Protein AF-A0A183MV54-F1 (afdb_monomer)

InterPro domains:
  IPR051741 Partitioning defective 6 homolog protein [PTHR14102] (8-129)

Structure (mmCIF, N/CA/C/O backbone):
data_AF-A0A183MV54-F1
#
_entry.id   AF-A0A183MV54-F1
#
loop_
_atom_site.group_PDB
_atom_site.id
_atom_site.type_symbol
_atom_site.label_atom_id
_atom_site.label_alt_id
_atom_site.label_comp_id
_atom_site.label_asym_id
_atom_site.label_entity_id
_atom_site.label_seq_id
_atom_site.pdbx_PDB_ins_code
_atom_site.Cartn_x
_atom_site.Cartn_y
_atom_site.Cartn_z
_atom_site.occupancy
_atom_site.B_iso_or_equiv
_atom_site.auth_seq_id
_atom_site.auth_comp_id
_atom_site.auth_asym_id
_atom_site.auth_atom_id
_atom_site.pdbx_PDB_model_num
ATOM 1 N N . MET A 1 1 ? -12.098 -17.745 22.990 1.00 36.75 1 MET A N 1
ATOM 2 C CA . MET A 1 1 ? -11.915 -16.436 22.335 1.00 36.75 1 MET A CA 1
ATOM 3 C C . MET A 1 1 ? -10.904 -16.663 21.231 1.00 36.75 1 MET A C 1
ATOM 5 O O . MET A 1 1 ? -9.733 -16.815 21.538 1.00 36.75 1 MET A O 1
ATOM 9 N N . ALA A 1 2 ? -11.364 -16.875 19.997 1.00 39.22 2 ALA A N 1
ATOM 10 C CA . ALA A 1 2 ? -10.448 -16.975 18.871 1.00 39.22 2 ALA A CA 1
ATOM 11 C C . ALA A 1 2 ? -9.931 -15.559 18.625 1.00 39.22 2 ALA A C 1
ATOM 13 O O . ALA A 1 2 ? -10.726 -14.662 18.353 1.00 39.22 2 ALA A O 1
ATOM 14 N N . GLU A 1 3 ? -8.635 -15.331 18.823 1.00 47.25 3 GLU A N 1
ATOM 15 C CA . GLU A 1 3 ? -8.013 -14.170 18.209 1.00 47.25 3 GLU A CA 1
ATOM 16 C C . GLU A 1 3 ? -8.222 -14.329 16.705 1.00 47.25 3 GLU A C 1
ATOM 18 O O . GLU A 1 3 ? -7.638 -15.227 16.097 1.00 47.25 3 GLU A O 1
ATOM 23 N N . ASP A 1 4 ? -9.089 -13.500 16.122 1.00 54.06 4 ASP A N 1
ATOM 24 C CA . ASP A 1 4 ? -9.157 -13.295 14.678 1.00 54.06 4 ASP A CA 1
ATOM 25 C C . ASP A 1 4 ? -7.807 -12.720 14.254 1.00 54.06 4 ASP A C 1
ATOM 27 O O . ASP A 1 4 ? -7.594 -11.508 14.168 1.00 54.06 4 ASP A O 1
ATOM 31 N N . THR A 1 5 ? -6.833 -13.606 14.085 1.00 59.91 5 THR A N 1
ATOM 32 C CA . THR A 1 5 ? -5.488 -13.225 13.703 1.00 59.91 5 THR A CA 1
ATOM 33 C C . THR A 1 5 ? -5.603 -12.701 12.282 1.00 59.91 5 THR A C 1
ATOM 35 O O . THR A 1 5 ? -5.936 -13.448 11.361 1.00 59.91 5 THR A O 1
ATOM 38 N N . LEU A 1 6 ? -5.372 -11.400 12.106 1.00 68.62 6 LEU A N 1
ATOM 39 C CA . LEU A 1 6 ? -5.370 -10.743 10.805 1.00 68.62 6 LEU A CA 1
ATOM 40 C C . LEU A 1 6 ? -4.305 -11.399 9.918 1.00 68.62 6 LEU A C 1
ATOM 42 O O . LEU A 1 6 ? -3.118 -11.076 9.980 1.00 68.62 6 LEU A O 1
ATOM 46 N N . GLN A 1 7 ? -4.732 -12.353 9.095 1.00 89.94 7 GLN A N 1
ATOM 47 C CA . GLN A 1 7 ? -3.849 -13.039 8.167 1.00 89.94 7 GLN A CA 1
ATOM 48 C C . GLN A 1 7 ? -3.813 -12.305 6.833 1.00 89.94 7 GLN A C 1
ATOM 50 O O . GLN A 1 7 ? -4.830 -12.135 6.157 1.00 89.94 7 GLN A O 1
ATOM 55 N N . TYR A 1 8 ? -2.601 -11.955 6.411 1.00 93.94 8 TYR A N 1
ATOM 56 C CA . TYR A 1 8 ? -2.334 -11.371 5.105 1.00 93.94 8 TYR A CA 1
ATOM 57 C C . TYR A 1 8 ? -2.866 -12.249 3.965 1.00 93.94 8 TYR A C 1
ATOM 59 O O . TYR A 1 8 ? -3.459 -11.732 3.027 1.00 93.94 8 TYR A O 1
ATOM 67 N N . ASN A 1 9 ? -2.729 -13.575 4.063 1.00 93.69 9 ASN A N 1
ATOM 68 C CA . ASN A 1 9 ? -3.184 -14.495 3.015 1.00 93.69 9 ASN A CA 1
ATOM 69 C C . ASN A 1 9 ? -4.707 -14.450 2.811 1.00 93.69 9 ASN A C 1
ATOM 71 O O . ASN A 1 9 ? -5.181 -14.491 1.675 1.00 93.69 9 ASN A O 1
ATOM 75 N N . ALA A 1 10 ? -5.475 -14.323 3.899 1.00 94.00 10 ALA A N 1
ATOM 76 C CA . ALA A 1 10 ? -6.925 -14.174 3.827 1.00 94.00 10 ALA A CA 1
ATOM 77 C C . ALA A 1 10 ? -7.305 -12.831 3.186 1.00 94.00 10 ALA A C 1
ATOM 79 O O . ALA A 1 10 ? -8.178 -12.781 2.320 1.00 94.00 10 ALA A O 1
ATOM 80 N N . PHE A 1 11 ? -6.598 -11.756 3.550 1.00 94.88 11 PHE A N 1
ATOM 81 C CA . PHE A 1 11 ? -6.783 -10.434 2.951 1.00 94.88 11 PHE A CA 1
ATOM 82 C C . PHE A 1 11 ? -6.431 -10.409 1.456 1.00 94.88 11 PHE A C 1
ATOM 84 O O . PHE A 1 11 ? -7.200 -9.887 0.654 1.00 94.88 11 PHE A O 1
ATOM 91 N N . TYR A 1 12 ? -5.319 -11.030 1.061 1.00 95.38 12 TYR A N 1
ATOM 92 C CA . TYR A 1 12 ? -4.919 -11.155 -0.339 1.00 95.38 12 TYR A CA 1
ATOM 93 C C . TYR A 1 12 ? -5.979 -11.913 -1.150 1.00 95.38 12 TYR A C 1
ATOM 95 O O . TYR A 1 12 ? -6.439 -11.413 -2.174 1.00 95.38 12 TYR A O 1
ATOM 103 N N . SER A 1 13 ? -6.442 -13.063 -0.645 1.00 94.50 13 SER A N 1
ATOM 104 C CA . SER A 1 13 ? -7.487 -13.875 -1.292 1.00 94.50 13 SER A CA 1
ATOM 105 C C . SER A 1 13 ? -8.822 -13.126 -1.405 1.00 94.50 13 SER A C 1
ATOM 107 O O . SER A 1 13 ? -9.551 -13.261 -2.389 1.00 94.50 13 SER A O 1
ATOM 109 N N . LEU A 1 14 ? -9.159 -12.305 -0.402 1.00 95.56 14 LEU A N 1
ATOM 110 C CA . LEU A 1 14 ? -10.343 -11.448 -0.427 1.00 95.56 14 LEU A CA 1
ATOM 111 C C . LEU A 1 14 ? -10.261 -10.415 -1.558 1.00 95.56 14 LEU A C 1
ATOM 113 O O . LEU A 1 14 ? -11.225 -10.264 -2.308 1.00 95.56 14 LEU A O 1
ATOM 117 N N . LEU A 1 15 ? -9.124 -9.727 -1.688 1.00 95.81 15 LEU A N 1
ATOM 118 C CA . LEU A 1 15 ? -8.915 -8.724 -2.733 1.00 95.81 15 LEU A CA 1
ATOM 119 C C . LEU A 1 15 ? -8.879 -9.351 -4.126 1.00 95.81 15 LEU A C 1
ATOM 121 O O . LEU A 1 15 ? -9.490 -8.806 -5.043 1.00 95.81 15 LEU A O 1
ATOM 125 N N . GLU A 1 16 ? -8.244 -10.514 -4.272 1.00 95.88 16 GLU A N 1
ATOM 126 C CA . GLU A 1 16 ? -8.240 -11.269 -5.527 1.00 95.88 16 GLU A CA 1
ATOM 127 C C . GLU A 1 16 ? -9.669 -11.557 -6.002 1.00 95.88 16 GLU A C 1
ATOM 129 O O . GLU A 1 16 ? -10.018 -11.274 -7.149 1.00 95.88 16 GLU A O 1
ATOM 134 N N . ARG A 1 17 ? -10.523 -12.044 -5.094 1.00 96.44 17 ARG A N 1
ATOM 135 C CA . ARG A 1 17 ? -11.921 -12.371 -5.391 1.00 96.44 17 ARG A CA 1
ATOM 136 C C . ARG A 1 17 ? -12.770 -11.135 -5.693 1.00 96.44 17 ARG A C 1
ATOM 138 O O . ARG A 1 17 ? -13.548 -11.164 -6.640 1.00 96.44 17 ARG A O 1
ATOM 145 N N . ILE A 1 18 ? -12.650 -10.066 -4.901 1.00 97.12 18 ILE A N 1
ATOM 146 C CA . ILE A 1 18 ? -13.465 -8.845 -5.069 1.00 97.12 18 ILE A CA 1
ATOM 147 C C . ILE A 1 18 ? -13.115 -8.113 -6.368 1.00 97.12 18 ILE A C 1
ATOM 149 O O . ILE A 1 18 ? -14.008 -7.598 -7.037 1.00 97.12 18 ILE A O 1
ATOM 153 N N . HIS A 1 19 ? -11.835 -8.079 -6.737 1.00 95.25 19 HIS A N 1
ATOM 154 C CA . HIS A 1 19 ? -11.367 -7.385 -7.938 1.00 95.25 19 HIS A CA 1
ATOM 155 C C . HIS A 1 19 ? -11.258 -8.295 -9.172 1.00 95.25 19 HIS A C 1
ATOM 157 O O . HIS A 1 19 ? -10.801 -7.839 -10.218 1.00 95.25 19 HIS A O 1
ATOM 163 N N . MET A 1 20 ? -11.680 -9.561 -9.066 1.00 95.56 20 MET A N 1
ATOM 164 C CA . MET A 1 20 ? -11.593 -10.576 -10.124 1.00 95.56 20 MET A CA 1
ATOM 165 C C . MET A 1 20 ? -10.185 -10.703 -10.730 1.00 95.56 20 MET A C 1
ATOM 167 O O . MET A 1 20 ? -10.015 -10.791 -11.945 1.00 95.56 20 MET A O 1
ATOM 171 N N . LEU A 1 21 ? -9.165 -10.720 -9.872 1.00 94.62 21 LEU A N 1
ATOM 172 C CA . LEU A 1 21 ? -7.750 -10.788 -10.257 1.00 94.62 21 LEU A CA 1
ATOM 173 C C . LEU A 1 21 ? -7.221 -12.229 -10.322 1.00 94.62 21 LEU A C 1
ATOM 175 O O . LEU A 1 21 ? -6.034 -12.463 -10.107 1.00 94.62 21 LEU A O 1
ATOM 179 N N . PHE A 1 22 ? -8.090 -13.198 -10.618 1.00 91.88 22 PHE A N 1
ATOM 180 C CA . PHE A 1 22 ? -7.719 -14.610 -10.686 1.00 91.88 22 PHE A CA 1
ATOM 181 C C . PHE A 1 22 ? -6.560 -14.821 -11.663 1.00 91.88 22 PHE A C 1
ATOM 183 O O . PHE A 1 22 ? -6.641 -14.427 -12.828 1.00 91.88 22 PHE A O 1
ATOM 190 N N . ASN A 1 23 ? -5.487 -15.458 -11.190 1.00 91.75 23 ASN A N 1
ATOM 191 C CA . ASN A 1 23 ? -4.271 -15.721 -11.970 1.00 91.75 23 ASN A CA 1
ATOM 192 C C . ASN A 1 23 ? -3.516 -14.454 -12.437 1.00 91.75 23 ASN A C 1
ATOM 194 O O . ASN A 1 23 ? -2.625 -14.538 -13.284 1.00 91.75 23 ASN A O 1
ATOM 198 N N . ILE A 1 24 ? -3.844 -13.281 -11.885 1.00 94.25 24 ILE A N 1
ATOM 199 C CA . ILE A 1 24 ? -3.143 -12.018 -12.130 1.00 94.25 24 ILE A CA 1
ATOM 200 C C . ILE A 1 24 ? -2.359 -11.684 -10.858 1.00 94.25 24 ILE A C 1
ATOM 202 O O . ILE A 1 24 ? -2.950 -11.215 -9.889 1.00 94.25 24 ILE A O 1
ATOM 206 N N . PRO A 1 25 ? -1.035 -11.906 -10.811 1.00 92.81 25 PRO A N 1
ATOM 207 C CA . PRO A 1 25 ? -0.262 -11.589 -9.619 1.00 92.81 25 PRO A CA 1
ATOM 208 C C . PRO A 1 25 ? -0.250 -10.076 -9.374 1.00 92.81 25 PRO A C 1
ATOM 210 O O . PRO A 1 25 ? 0.010 -9.294 -10.292 1.00 92.81 25 PRO A O 1
ATOM 213 N N . PHE A 1 26 ? -0.488 -9.657 -8.131 1.00 94.94 26 PHE A N 1
ATOM 214 C CA . PHE A 1 26 ? -0.524 -8.245 -7.756 1.00 94.94 26 PHE A CA 1
ATOM 215 C C . PHE A 1 26 ? 0.233 -7.963 -6.454 1.00 94.94 26 PHE A C 1
ATOM 217 O O . PHE A 1 26 ? 0.557 -8.859 -5.673 1.00 94.94 26 PHE A O 1
ATOM 224 N N . VAL A 1 27 ? 0.537 -6.687 -6.246 1.00 93.88 27 VAL A N 1
ATOM 225 C CA . VAL A 1 27 ? 1.128 -6.123 -5.038 1.00 93.88 27 VAL A CA 1
ATOM 226 C C . VAL A 1 27 ? 0.081 -5.257 -4.355 1.00 93.88 27 VAL A C 1
ATOM 228 O O . VAL A 1 27 ? -0.639 -4.499 -5.007 1.00 93.88 27 VAL A O 1
ATOM 231 N N . ILE A 1 28 ? 0.026 -5.364 -3.030 1.00 95.06 28 ILE A N 1
ATOM 232 C CA . ILE A 1 28 ? -0.819 -4.538 -2.177 1.00 95.06 28 ILE A CA 1
ATOM 233 C C . ILE A 1 28 ? 0.061 -3.483 -1.516 1.00 95.06 28 ILE A C 1
ATOM 235 O O . ILE A 1 28 ? 1.070 -3.804 -0.885 1.00 95.06 28 ILE A O 1
ATOM 239 N N . GLN A 1 29 ? -0.332 -2.222 -1.624 1.00 93.56 29 GLN A N 1
ATOM 240 C CA . GLN A 1 29 ? 0.268 -1.123 -0.874 1.00 93.56 29 GLN A CA 1
ATOM 241 C C . GLN A 1 29 ? -0.815 -0.372 -0.105 1.00 93.56 29 GLN A C 1
ATOM 243 O O . GLN A 1 29 ? -1.974 -0.379 -0.512 1.00 93.56 29 GLN A O 1
ATOM 248 N N . TYR A 1 30 ? -0.453 0.293 0.988 1.00 92.81 30 TYR A N 1
ATOM 249 C CA . TYR A 1 30 ? -1.348 1.183 1.722 1.00 92.81 30 TYR A CA 1
ATOM 250 C C . TYR A 1 30 ? -0.740 2.563 1.893 1.00 92.81 30 TYR A C 1
ATOM 252 O O . TYR A 1 30 ? 0.481 2.721 1.897 1.00 92.81 30 TYR A O 1
ATOM 260 N N . VAL A 1 31 ? -1.607 3.560 2.044 1.00 90.56 31 VAL A N 1
ATOM 261 C CA . VAL A 1 31 ? -1.179 4.923 2.350 1.00 90.56 31 VAL A CA 1
ATOM 262 C C . VAL A 1 31 ? -1.069 5.087 3.857 1.00 90.56 31 VAL A C 1
ATOM 264 O O . VAL A 1 31 ? -2.080 5.050 4.559 1.00 90.56 31 VAL A O 1
ATOM 267 N N . GLU A 1 32 ? 0.142 5.317 4.358 1.00 88.94 32 GLU A N 1
ATOM 268 C CA . GLU A 1 32 ? 0.355 5.598 5.772 1.00 88.94 32 GLU A CA 1
ATOM 269 C C . GLU A 1 32 ?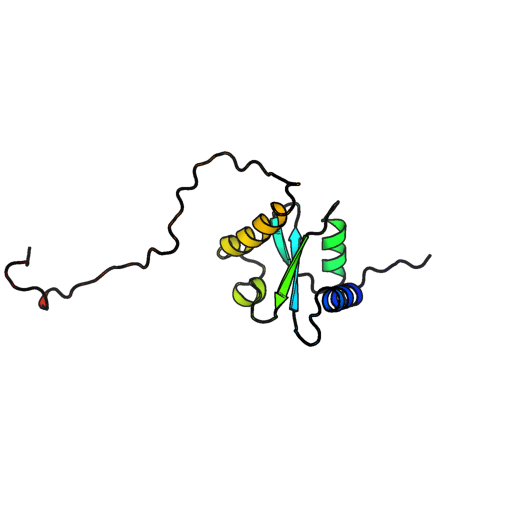 -0.287 6.949 6.149 1.00 88.94 32 GLU A C 1
ATOM 271 O O . GLU A 1 32 ? 0.062 7.978 5.555 1.00 88.94 32 GLU A O 1
ATOM 276 N N . PRO A 1 33 ? -1.181 7.006 7.157 1.00 86.50 33 PRO A N 1
ATOM 277 C CA . PRO A 1 33 ? -1.896 8.237 7.517 1.00 86.50 33 PRO A CA 1
ATOM 278 C C . PRO A 1 33 ? -1.023 9.364 8.079 1.00 86.50 33 PRO A C 1
ATOM 280 O O . PRO A 1 33 ? -1.396 10.532 7.964 1.00 86.50 33 PRO A O 1
ATOM 283 N N . LYS A 1 34 ? 0.157 9.061 8.627 1.00 83.50 34 LYS A N 1
ATOM 284 C CA . LYS A 1 34 ? 1.053 10.080 9.199 1.00 83.50 34 LYS A CA 1
ATOM 285 C C . LYS A 1 34 ? 1.877 10.802 8.135 1.00 83.50 34 LYS A C 1
ATOM 287 O O . LYS A 1 34 ? 1.815 12.022 8.052 1.00 83.50 34 LYS A O 1
ATOM 292 N N . ASN A 1 35 ? 2.594 10.051 7.301 1.00 79.19 35 ASN A N 1
ATOM 293 C CA . ASN A 1 35 ? 3.563 10.625 6.360 1.00 79.19 35 ASN A CA 1
ATOM 294 C C . ASN A 1 35 ? 3.059 10.693 4.912 1.00 79.19 35 ASN A C 1
ATOM 296 O O . ASN A 1 35 ? 3.687 11.331 4.074 1.00 79.19 35 ASN A O 1
ATOM 300 N N . ALA A 1 36 ? 1.900 10.086 4.628 1.00 80.19 36 ALA A N 1
ATOM 301 C CA . ALA A 1 36 ? 1.372 9.905 3.272 1.00 80.19 36 ALA A CA 1
ATOM 302 C C . ALA A 1 36 ? 2.304 9.081 2.373 1.00 80.19 36 ALA A C 1
ATOM 304 O O . ALA A 1 36 ? 2.310 9.255 1.156 1.00 80.19 36 ALA A O 1
ATOM 305 N N . ASP A 1 37 ? 3.056 8.164 2.979 1.00 84.44 37 ASP A N 1
ATOM 306 C CA . ASP A 1 37 ? 3.919 7.240 2.261 1.00 84.44 37 ASP A CA 1
ATOM 307 C C . ASP A 1 37 ? 3.122 6.033 1.772 1.00 84.44 37 ASP A C 1
ATOM 309 O O . ASP A 1 37 ? 2.222 5.537 2.454 1.00 84.44 37 ASP A O 1
ATOM 313 N N . LEU A 1 38 ? 3.465 5.554 0.579 1.00 87.81 38 LEU A N 1
ATOM 314 C CA . LEU A 1 38 ? 2.887 4.351 -0.004 1.00 87.81 38 LEU A CA 1
ATOM 315 C C . LEU A 1 38 ? 3.748 3.143 0.384 1.00 87.81 38 LEU A C 1
ATOM 317 O O . LEU A 1 38 ? 4.851 2.958 -0.133 1.00 87.81 38 LEU A O 1
ATOM 321 N N . LEU A 1 39 ? 3.258 2.325 1.313 1.00 90.19 39 LEU A N 1
ATOM 322 C CA . LEU A 1 39 ? 4.021 1.235 1.921 1.00 90.19 39 LEU A CA 1
ATOM 323 C C . LEU A 1 39 ? 3.475 -0.138 1.501 1.00 90.19 39 LEU A C 1
ATOM 325 O O . LEU A 1 39 ? 2.260 -0.316 1.435 1.00 90.19 39 LEU A O 1
ATOM 329 N N . PRO A 1 40 ? 4.336 -1.136 1.227 1.00 92.25 40 PRO A N 1
ATOM 330 C CA . PRO A 1 40 ? 3.892 -2.459 0.799 1.00 92.25 40 PRO A CA 1
ATOM 331 C C . PRO A 1 40 ? 3.320 -3.286 1.957 1.00 92.25 40 PRO A C 1
ATOM 333 O O . PRO A 1 40 ? 3.920 -3.399 3.032 1.00 92.25 40 PRO A O 1
ATOM 336 N N . ILE A 1 41 ? 2.203 -3.961 1.698 1.00 94.62 41 ILE A N 1
ATOM 337 C CA . ILE A 1 41 ? 1.660 -5.013 2.556 1.00 94.62 41 ILE A CA 1
ATOM 338 C C . ILE A 1 41 ? 2.053 -6.355 1.939 1.00 94.62 41 ILE A C 1
ATOM 340 O O . ILE A 1 41 ? 1.492 -6.756 0.927 1.00 94.62 41 ILE A O 1
ATOM 344 N N . SER A 1 42 ? 3.029 -7.039 2.538 1.00 92.50 42 SER A N 1
ATOM 345 C CA . SER A 1 42 ? 3.542 -8.327 2.041 1.00 92.50 42 SER A CA 1
ATOM 346 C C . SER A 1 42 ? 3.540 -9.450 3.079 1.00 92.50 42 SER A C 1
ATOM 348 O O . SER A 1 42 ? 3.850 -10.591 2.754 1.00 92.50 42 SER A O 1
ATOM 350 N N . ASN A 1 43 ? 3.237 -9.137 4.338 1.00 93.88 43 ASN A N 1
ATOM 351 C CA . ASN A 1 43 ? 3.242 -10.088 5.443 1.00 93.88 43 ASN A CA 1
ATOM 352 C C . ASN A 1 43 ? 2.220 -9.675 6.516 1.00 93.88 43 ASN A C 1
ATOM 354 O O . ASN A 1 43 ? 1.707 -8.552 6.498 1.00 93.88 43 ASN A O 1
ATOM 358 N N . ASN A 1 44 ? 1.958 -10.574 7.470 1.00 95.06 44 ASN A N 1
ATOM 359 C CA . ASN A 1 44 ? 0.988 -10.348 8.548 1.00 95.06 44 ASN A CA 1
ATOM 360 C C . ASN A 1 44 ? 1.322 -9.110 9.395 1.00 95.06 44 ASN A C 1
ATOM 362 O O . ASN A 1 44 ? 0.427 -8.337 9.714 1.00 95.06 44 ASN A O 1
ATOM 366 N N . LYS A 1 45 ? 2.604 -8.868 9.698 1.00 93.25 45 LYS A N 1
ATOM 367 C CA . LYS A 1 45 ? 3.037 -7.716 10.505 1.00 93.25 45 LYS A CA 1
ATOM 368 C C . LYS A 1 45 ? 2.731 -6.388 9.808 1.00 93.25 45 LYS A C 1
ATOM 370 O O . LYS A 1 45 ? 2.233 -5.459 10.434 1.00 93.25 45 LYS A O 1
ATOM 375 N N . ASN A 1 46 ? 2.997 -6.293 8.507 1.00 92.94 46 ASN A N 1
ATOM 376 C CA . ASN A 1 46 ? 2.684 -5.105 7.716 1.00 92.94 46 ASN A CA 1
ATOM 377 C C . ASN A 1 46 ? 1.172 -4.910 7.599 1.00 92.94 46 ASN A C 1
ATOM 379 O O . ASN A 1 46 ? 0.706 -3.777 7.638 1.00 92.94 46 ASN A O 1
ATOM 383 N N . PHE A 1 47 ? 0.413 -6.000 7.464 1.00 94.94 47 PHE A N 1
ATOM 384 C CA . PHE A 1 47 ? -1.044 -5.943 7.396 1.00 94.94 47 PHE A CA 1
ATOM 385 C C . PHE A 1 47 ? -1.649 -5.438 8.710 1.00 94.94 47 PHE A C 1
ATOM 387 O O . PHE A 1 47 ? -2.442 -4.499 8.699 1.00 94.94 47 PHE A O 1
ATOM 394 N N . GLU A 1 48 ? -1.200 -5.979 9.840 1.00 94.19 48 GLU A N 1
ATOM 395 C CA . GLU A 1 48 ? -1.600 -5.521 11.167 1.00 94.19 48 GLU A CA 1
ATOM 396 C C . GLU A 1 48 ? -1.247 -4.040 11.383 1.00 94.19 48 GLU A C 1
ATOM 398 O O . GLU A 1 48 ? -2.091 -3.258 11.821 1.00 94.19 48 GLU A O 1
ATOM 403 N N . LEU A 1 49 ? -0.032 -3.617 11.013 1.00 92.62 49 LEU A N 1
ATOM 404 C CA . LEU A 1 49 ? 0.375 -2.210 11.076 1.00 92.62 49 LEU A CA 1
ATOM 405 C C . LEU A 1 49 ? -0.485 -1.314 10.176 1.00 92.62 49 LEU A C 1
ATOM 407 O O . LEU A 1 49 ? -0.869 -0.220 10.595 1.00 92.62 49 LEU A O 1
ATOM 411 N N . ALA A 1 50 ? -0.813 -1.758 8.963 1.00 93.69 50 ALA A N 1
ATOM 412 C CA . ALA A 1 50 ? -1.650 -1.009 8.034 1.00 93.69 50 ALA A CA 1
ATOM 413 C C . ALA A 1 50 ? -3.060 -0.798 8.602 1.00 93.69 50 ALA A C 1
ATOM 415 O O . ALA A 1 50 ? -3.538 0.337 8.635 1.00 93.69 50 ALA A O 1
ATOM 416 N N . VAL A 1 51 ? -3.686 -1.856 9.123 1.00 93.44 51 VAL A N 1
ATOM 417 C CA . VAL A 1 51 ? -5.018 -1.802 9.749 1.00 93.44 51 VAL A CA 1
ATOM 418 C C . VAL A 1 51 ? -5.003 -0.947 11.018 1.00 93.44 51 VAL A C 1
ATOM 420 O O . VAL A 1 51 ? -5.882 -0.110 11.218 1.00 93.44 51 VAL A O 1
ATOM 423 N N . ASN A 1 52 ? -3.988 -1.103 11.870 1.00 92.06 52 ASN A N 1
ATOM 424 C CA . ASN A 1 52 ? -3.903 -0.360 13.126 1.00 92.06 52 ASN A CA 1
ATOM 425 C C . ASN A 1 52 ? -3.609 1.129 12.927 1.00 92.06 52 ASN A C 1
ATOM 427 O O . ASN A 1 52 ? -4.143 1.956 13.670 1.00 92.06 52 ASN A O 1
ATOM 431 N N . SER A 1 53 ? -2.773 1.471 11.944 1.00 90.56 53 SER A N 1
ATOM 432 C CA . SER A 1 53 ? -2.451 2.863 11.618 1.00 90.56 53 SER A CA 1
ATOM 433 C C . SER A 1 53 ? -3.593 3.565 10.887 1.00 90.56 53 SER A C 1
ATOM 435 O O . SER A 1 53 ? -3.822 4.749 11.127 1.00 90.56 53 SER A O 1
ATOM 437 N N . SER A 1 54 ? -4.329 2.845 10.038 1.00 87.56 54 SER A N 1
ATOM 438 C CA . SER A 1 54 ? -5.363 3.404 9.168 1.00 87.56 54 SER A CA 1
ATOM 439 C C . SER A 1 54 ? -6.741 3.364 9.818 1.00 87.56 54 SER A C 1
ATOM 441 O O . SER A 1 54 ? -7.538 2.460 9.581 1.00 87.56 54 SER A O 1
ATOM 443 N N . LYS A 1 55 ? -7.034 4.374 10.642 1.00 85.75 55 LYS A N 1
ATOM 444 C CA . LYS A 1 55 ? -8.345 4.564 11.279 1.00 85.75 55 LYS A CA 1
ATOM 445 C C . LYS A 1 55 ? -8.889 5.956 10.935 1.00 85.75 55 LYS A C 1
ATOM 447 O O . LYS A 1 55 ? -8.158 6.927 11.113 1.00 85.75 55 LYS A O 1
ATOM 452 N N . PRO A 1 56 ? -10.139 6.086 10.449 1.00 86.88 56 PRO A N 1
ATOM 453 C CA . PRO A 1 56 ? -11.156 5.036 10.307 1.00 86.88 56 PRO A CA 1
ATOM 454 C C . PRO A 1 56 ? -11.087 4.234 8.993 1.00 86.88 56 PRO A C 1
ATOM 456 O O . PRO A 1 56 ? -11.835 3.275 8.845 1.00 86.88 56 PRO A O 1
ATOM 459 N N . LEU A 1 57 ? -10.239 4.622 8.033 1.00 88.81 57 LEU A N 1
ATOM 460 C CA . LEU A 1 57 ? -10.249 4.064 6.677 1.00 88.81 57 LEU A CA 1
ATOM 461 C C . LEU A 1 57 ? -8.856 3.597 6.243 1.00 88.81 57 LEU A C 1
ATOM 463 O O . LEU A 1 57 ? -7.927 4.401 6.172 1.00 88.81 57 LEU A O 1
ATOM 467 N N . LEU A 1 58 ? -8.746 2.322 5.863 1.00 92.25 58 LEU A N 1
ATOM 468 C CA . LEU A 1 58 ? -7.574 1.764 5.192 1.00 92.25 58 LEU A CA 1
ATOM 469 C C . LEU A 1 58 ? -7.657 2.016 3.684 1.00 92.25 58 LEU A C 1
ATOM 471 O O . LEU A 1 58 ? -8.489 1.438 2.989 1.00 92.25 58 LEU A O 1
ATOM 475 N N . ARG A 1 59 ? -6.772 2.876 3.178 1.00 92.25 59 ARG A N 1
ATOM 476 C CA . ARG A 1 59 ? -6.635 3.154 1.744 1.00 92.25 59 ARG A CA 1
ATOM 477 C C . ARG A 1 59 ? -5.553 2.270 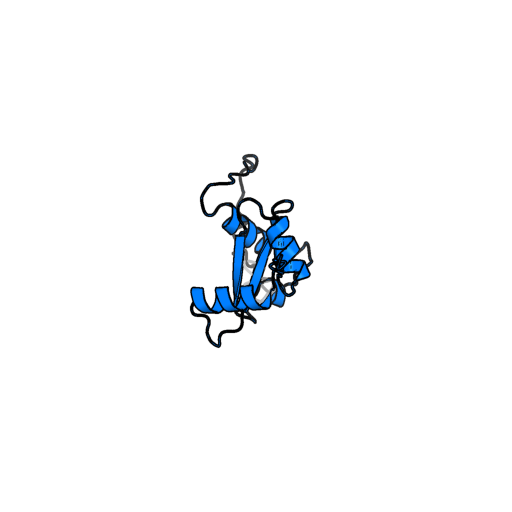1.152 1.00 92.25 59 ARG A C 1
ATOM 479 O O . ARG A 1 59 ? -4.399 2.366 1.572 1.00 92.25 59 ARG A O 1
ATOM 486 N N . ILE A 1 60 ? -5.927 1.457 0.172 1.00 93.94 60 ILE A N 1
ATOM 487 C CA . ILE A 1 60 ? -5.023 0.527 -0.504 1.00 93.94 60 ILE A CA 1
ATOM 488 C C . ILE A 1 60 ? -4.867 0.860 -1.986 1.00 93.94 60 ILE A C 1
ATOM 490 O O . ILE A 1 60 ? -5.786 1.378 -2.618 1.00 93.94 60 ILE A O 1
ATOM 494 N N . LEU A 1 61 ? -3.702 0.520 -2.529 1.00 92.69 61 LEU A N 1
ATOM 495 C CA . LEU A 1 61 ? -3.419 0.482 -3.956 1.00 92.69 61 LEU A CA 1
ATOM 496 C C . LEU A 1 61 ? -3.120 -0.960 -4.359 1.00 92.69 61 LEU A C 1
ATOM 498 O O . LEU A 1 61 ? -2.289 -1.622 -3.734 1.00 92.69 61 LEU A O 1
ATOM 502 N N . LEU A 1 62 ? -3.784 -1.417 -5.418 1.00 93.88 62 LEU A N 1
ATOM 503 C CA . LEU A 1 62 ? -3.509 -2.691 -6.069 1.00 93.88 62 LEU A CA 1
ATOM 504 C C . LEU A 1 62 ? -2.801 -2.428 -7.391 1.00 93.88 62 LEU A C 1
ATOM 506 O O . LEU A 1 62 ? -3.310 -1.682 -8.226 1.00 93.88 62 LEU A O 1
ATOM 510 N N . GLN A 1 63 ? -1.638 -3.040 -7.582 1.00 92.44 63 GLN A N 1
ATOM 511 C CA . GLN A 1 63 ? -0.883 -2.954 -8.833 1.00 92.44 63 GLN A CA 1
ATOM 512 C C . GLN A 1 63 ? -0.495 -4.351 -9.286 1.00 92.44 63 GLN A C 1
ATOM 514 O O . GLN A 1 63 ? -0.133 -5.181 -8.455 1.00 92.44 63 GLN A O 1
ATOM 519 N N . ARG A 1 64 ? -0.536 -4.628 -10.589 1.00 93.00 64 ARG A N 1
ATOM 520 C CA . ARG A 1 64 ? -0.030 -5.902 -11.111 1.00 93.00 64 ARG A CA 1
ATOM 521 C C . ARG A 1 64 ? 1.469 -6.008 -10.836 1.00 93.00 64 ARG A C 1
ATOM 523 O O . ARG A 1 64 ? 2.186 -5.004 -10.880 1.00 93.00 64 ARG A O 1
ATOM 530 N N . LYS A 1 65 ? 1.945 -7.220 -10.549 1.00 90.06 65 LYS A N 1
ATOM 531 C CA . LYS A 1 65 ? 3.384 -7.467 -10.415 1.00 90.06 65 LYS A CA 1
ATOM 532 C C . LYS A 1 65 ? 4.101 -7.086 -11.708 1.00 90.06 65 LYS A C 1
ATOM 534 O O . LYS A 1 65 ? 3.627 -7.410 -12.794 1.00 90.06 65 LYS A O 1
ATOM 539 N N . GLY A 1 66 ? 5.239 -6.416 -11.576 1.00 85.62 66 GLY A N 1
ATOM 540 C CA . GLY A 1 66 ? 6.023 -5.878 -12.691 1.00 85.62 66 GLY A CA 1
ATOM 541 C C . GLY A 1 66 ? 5.602 -4.473 -13.137 1.00 85.62 66 GLY A C 1
ATOM 542 O O . GLY A 1 66 ? 6.382 -3.800 -13.802 1.00 85.62 66 GLY A O 1
ATOM 543 N N . GLU A 1 67 ? 4.424 -3.996 -12.725 1.00 84.62 67 GLU A N 1
ATOM 544 C CA . GLU A 1 67 ? 3.933 -2.633 -12.990 1.00 84.62 67 GLU A CA 1
ATOM 545 C C . GLU A 1 67 ? 3.931 -1.765 -11.716 1.00 84.62 67 GLU A C 1
ATOM 547 O O . GLU A 1 67 ? 3.578 -0.585 -11.741 1.00 84.62 67 GLU A O 1
ATOM 552 N N . SER A 1 68 ? 4.310 -2.345 -10.572 1.00 80.50 68 SER A N 1
ATOM 553 C CA . SER A 1 68 ? 4.299 -1.659 -9.285 1.00 80.50 68 SER A CA 1
ATOM 554 C C . SER A 1 68 ? 5.365 -0.567 -9.207 1.00 80.50 68 SER A C 1
ATOM 556 O O . SER A 1 68 ? 6.549 -0.817 -9.434 1.00 80.50 68 SER A O 1
ATOM 558 N N . TYR A 1 69 ? 4.983 0.627 -8.739 1.00 71.94 69 TYR A N 1
ATOM 559 C CA . TYR A 1 69 ? 5.935 1.726 -8.529 1.00 71.94 69 TYR A CA 1
ATOM 560 C C . TYR A 1 69 ? 7.052 1.354 -7.549 1.00 71.94 69 TYR A C 1
ATOM 562 O O . TYR A 1 69 ? 8.166 1.863 -7.648 1.00 71.94 69 TYR A O 1
ATOM 570 N N . GLY A 1 70 ? 6.762 0.497 -6.572 1.00 74.81 70 GLY A N 1
ATOM 571 C CA . GLY A 1 70 ? 7.766 0.069 -5.607 1.00 74.81 70 GLY A CA 1
ATOM 572 C C . GLY A 1 70 ? 8.685 -1.028 -6.138 1.00 74.81 70 GLY A C 1
ATOM 573 O O . GLY A 1 70 ? 9.849 -1.059 -5.750 1.00 74.81 70 GLY A O 1
ATOM 574 N N . GLU A 1 71 ? 8.207 -1.877 -7.053 1.00 78.19 71 GLU A N 1
ATOM 575 C CA . GLU A 1 71 ? 9.059 -2.856 -7.742 1.00 78.19 71 GLU A CA 1
ATOM 576 C C . GLU A 1 71 ? 9.987 -2.165 -8.752 1.00 78.19 71 GLU A C 1
ATOM 578 O O . GLU A 1 71 ? 11.158 -2.521 -8.838 1.00 78.19 71 GLU A O 1
ATOM 583 N N . ILE A 1 72 ? 9.496 -1.141 -9.462 1.00 78.50 72 ILE A N 1
ATOM 584 C CA . ILE A 1 72 ? 10.266 -0.420 -10.490 1.00 78.50 72 ILE A CA 1
ATOM 585 C C . ILE A 1 72 ? 11.251 0.584 -9.868 1.00 78.50 72 ILE A C 1
ATOM 587 O O . ILE A 1 72 ? 12.396 0.680 -10.304 1.00 78.50 72 ILE A O 1
ATOM 591 N N . TYR A 1 73 ? 10.823 1.342 -8.851 1.00 72.94 73 TYR A N 1
ATOM 592 C CA . TYR A 1 73 ? 11.588 2.481 -8.314 1.00 72.94 73 TYR A CA 1
ATOM 593 C C . TYR A 1 73 ? 12.061 2.298 -6.864 1.00 72.94 73 TYR A C 1
ATOM 595 O O . TYR A 1 73 ? 12.729 3.175 -6.311 1.00 72.94 73 TYR A O 1
ATOM 603 N N . GLY A 1 74 ? 11.726 1.169 -6.237 1.00 74.62 74 GLY A N 1
ATOM 604 C CA . GLY A 1 74 ? 11.995 0.897 -4.829 1.00 74.62 74 GLY A CA 1
ATOM 605 C C . GLY A 1 74 ? 10.932 1.471 -3.884 1.00 74.62 74 GLY A C 1
ATOM 606 O O . GLY A 1 74 ? 10.334 2.518 -4.120 1.00 74.62 74 GLY A O 1
ATOM 607 N N . TYR A 1 75 ? 10.720 0.781 -2.759 1.00 68.88 75 TYR A N 1
ATOM 608 C CA . TYR A 1 75 ? 9.747 1.164 -1.719 1.00 68.88 75 TYR A CA 1
ATOM 609 C C . TYR A 1 75 ? 10.308 2.132 -0.665 1.00 68.88 75 TYR A C 1
ATOM 611 O O . TYR A 1 75 ? 9.579 2.588 0.211 1.00 68.88 75 TYR A O 1
ATOM 619 N N . LYS A 1 76 ? 11.614 2.420 -0.708 1.00 63.28 76 LYS A N 1
ATOM 620 C CA . LYS A 1 76 ? 12.302 3.306 0.239 1.00 63.28 76 LYS A CA 1
ATOM 621 C C . LYS A 1 76 ? 13.278 4.221 -0.498 1.00 63.28 76 LYS A C 1
ATOM 623 O O . LYS A 1 76 ? 14.474 3.954 -0.467 1.00 63.28 76 LYS A O 1
ATOM 628 N N . SER A 1 77 ? 12.821 5.290 -1.155 1.00 52.56 77 SER A N 1
ATOM 629 C CA . SER A 1 77 ? 13.724 6.429 -1.385 1.00 52.56 77 SER A CA 1
ATOM 630 C C . SER A 1 77 ? 13.069 7.717 -1.876 1.00 52.56 77 SER A C 1
ATOM 632 O O . SER A 1 77 ? 12.226 7.749 -2.770 1.00 52.56 77 SER A O 1
ATOM 634 N N . SER A 1 78 ? 13.599 8.801 -1.328 1.00 50.84 78 SER A N 1
ATOM 635 C CA . SER A 1 78 ? 13.214 10.208 -1.402 1.00 50.84 78 SER A CA 1
ATOM 636 C C . SER A 1 78 ? 13.458 10.911 -2.747 1.00 50.84 78 SER A C 1
ATOM 638 O O . SER A 1 78 ? 13.140 12.091 -2.859 1.00 50.84 78 SER A O 1
ATOM 640 N N . LYS A 1 79 ? 13.970 10.224 -3.781 1.00 49.66 79 LYS A N 1
ATOM 641 C CA . LYS A 1 79 ? 14.176 10.815 -5.125 1.00 49.66 79 LYS A CA 1
ATOM 642 C C . LYS A 1 79 ? 13.042 10.508 -6.112 1.00 49.66 79 LYS A C 1
ATOM 644 O O . LYS A 1 79 ? 12.596 11.405 -6.814 1.00 49.66 79 LYS A O 1
ATOM 649 N N . HIS A 1 80 ? 12.508 9.282 -6.097 1.00 51.22 80 HIS A N 1
ATOM 650 C CA . HIS A 1 80 ? 11.291 8.896 -6.837 1.00 51.22 80 HIS A CA 1
ATOM 651 C C . HIS A 1 80 ? 10.000 9.100 -6.028 1.00 51.22 80 HIS A C 1
ATOM 653 O O . HIS A 1 80 ? 8.899 8.825 -6.511 1.00 51.22 80 HIS A O 1
ATOM 659 N N . GLY A 1 81 ? 10.129 9.643 -4.813 1.00 54.47 81 GLY A N 1
ATOM 660 C CA . GLY A 1 81 ? 9.016 9.946 -3.921 1.00 54.47 81 GLY A CA 1
ATOM 661 C C . GLY A 1 81 ? 7.954 10.855 -4.538 1.00 54.47 81 GLY A C 1
ATOM 662 O O . GLY A 1 81 ? 6.823 10.804 -4.090 1.00 54.47 81 GLY A O 1
ATOM 663 N N . LEU A 1 82 ? 8.253 11.634 -5.585 1.00 56.31 82 LEU A N 1
ATOM 664 C CA . LEU A 1 82 ? 7.255 12.477 -6.258 1.00 56.31 82 LEU A CA 1
ATOM 665 C C . LEU A 1 82 ? 6.116 11.658 -6.892 1.00 56.31 82 LEU A C 1
ATOM 667 O O . LEU A 1 82 ? 4.954 12.028 -6.742 1.00 56.31 82 LEU A O 1
ATOM 671 N N . ILE A 1 83 ? 6.430 10.528 -7.539 1.00 60.38 83 ILE A N 1
ATOM 672 C CA . ILE A 1 83 ? 5.426 9.674 -8.200 1.00 60.38 83 ILE A CA 1
ATOM 673 C C . ILE A 1 83 ? 4.627 8.891 -7.149 1.00 60.38 83 ILE A C 1
ATOM 675 O O . ILE A 1 83 ? 3.397 8.897 -7.166 1.00 60.38 83 ILE A O 1
ATOM 679 N N . HIS A 1 84 ? 5.322 8.293 -6.174 1.00 63.91 84 HIS A N 1
ATOM 680 C CA . HIS A 1 84 ? 4.696 7.582 -5.047 1.00 63.91 84 HIS A CA 1
ATOM 681 C C . HIS A 1 84 ? 3.800 8.498 -4.209 1.00 63.91 84 HIS A C 1
ATOM 683 O O . HIS A 1 84 ? 2.688 8.119 -3.843 1.00 63.91 84 HIS A O 1
ATOM 689 N N . ARG A 1 85 ? 4.247 9.733 -3.964 1.00 65.56 85 ARG A N 1
ATOM 690 C CA . ARG A 1 85 ? 3.471 10.760 -3.265 1.00 65.56 85 ARG A CA 1
ATOM 691 C C . ARG A 1 85 ? 2.275 11.212 -4.094 1.00 65.56 85 ARG A C 1
ATOM 693 O O . ARG A 1 85 ? 1.235 11.471 -3.509 1.00 65.56 85 ARG A O 1
ATOM 700 N N . GLY A 1 86 ? 2.380 11.249 -5.425 1.00 75.50 86 GLY A N 1
ATOM 701 C CA . GLY A 1 86 ? 1.245 11.500 -6.316 1.00 75.50 86 GLY A CA 1
ATOM 702 C C . GLY A 1 86 ? 0.146 10.442 -6.180 1.00 75.50 86 GLY A C 1
ATOM 703 O O . GLY A 1 86 ? -1.024 10.789 -6.010 1.00 75.50 86 GLY A O 1
ATOM 704 N N . ALA A 1 87 ? 0.514 9.157 -6.170 1.00 78.50 87 ALA A N 1
ATOM 705 C CA . ALA A 1 87 ? -0.436 8.062 -5.964 1.00 78.50 87 ALA A CA 1
ATOM 706 C C . ALA A 1 87 ? -1.062 8.101 -4.557 1.00 78.50 87 ALA A C 1
ATOM 708 O O . ALA A 1 87 ? -2.285 8.040 -4.419 1.00 78.50 87 ALA A O 1
ATOM 709 N N . ALA A 1 88 ? -0.245 8.271 -3.512 1.00 82.19 88 ALA A N 1
ATOM 710 C CA . ALA A 1 88 ? -0.727 8.354 -2.134 1.00 82.19 88 ALA A CA 1
ATOM 711 C C . ALA A 1 88 ? -1.647 9.563 -1.893 1.00 82.19 88 ALA A C 1
ATOM 713 O O . ALA A 1 88 ? -2.670 9.451 -1.214 1.00 82.19 88 ALA A O 1
ATOM 714 N N . ASP A 1 89 ? -1.315 10.713 -2.476 1.00 80.50 89 ASP A N 1
ATOM 715 C CA . ASP A 1 89 ? -2.114 11.932 -2.389 1.00 80.50 89 ASP A CA 1
ATOM 716 C C . ASP A 1 89 ? -3.434 11.805 -3.166 1.00 80.50 89 ASP A C 1
ATOM 718 O O . ASP A 1 89 ? -4.488 12.177 -2.648 1.00 80.50 89 ASP A O 1
ATOM 722 N N . THR A 1 90 ? -3.411 11.175 -4.345 1.00 82.25 90 THR A N 1
ATOM 723 C CA . THR A 1 90 ? -4.632 10.848 -5.102 1.00 82.25 90 THR A CA 1
ATOM 724 C C . THR A 1 90 ? -5.575 9.983 -4.266 1.00 82.25 90 THR A C 1
ATOM 726 O O . THR A 1 90 ? -6.754 10.307 -4.137 1.00 82.25 90 THR A O 1
ATOM 729 N N . LEU A 1 91 ? -5.055 8.930 -3.627 1.00 83.12 91 LEU A N 1
ATOM 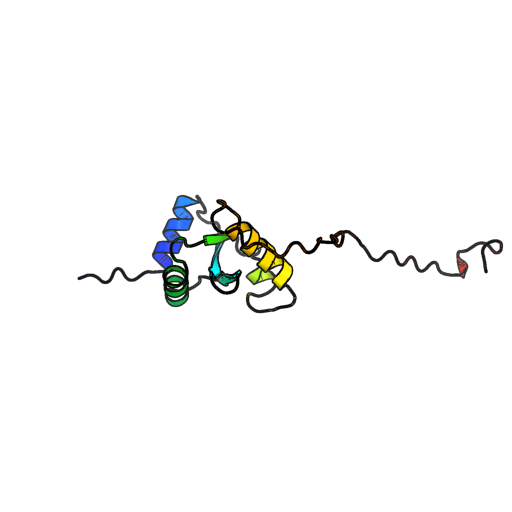730 C CA . LEU A 1 91 ? -5.844 8.036 -2.773 1.00 83.12 91 LEU A CA 1
ATOM 731 C C . LEU A 1 91 ? -6.404 8.735 -1.526 1.00 83.12 91 LEU A C 1
ATOM 733 O O . LEU A 1 91 ? -7.512 8.415 -1.096 1.00 83.12 91 LEU A O 1
ATOM 737 N N . ARG A 1 92 ? -5.677 9.692 -0.936 1.00 80.25 92 ARG A N 1
ATOM 738 C CA . ARG A 1 92 ? -6.174 10.489 0.203 1.00 80.25 92 ARG A CA 1
ATOM 739 C C . ARG A 1 92 ? -7.287 11.452 -0.184 1.00 80.25 92 ARG A C 1
ATOM 741 O O . ARG A 1 92 ? -8.265 11.572 0.551 1.00 80.25 92 ARG A O 1
ATOM 748 N N . ASN A 1 93 ? -7.133 12.123 -1.322 1.00 77.19 93 ASN A N 1
ATOM 749 C CA . ASN A 1 93 ? -8.115 13.082 -1.822 1.00 77.19 93 ASN A CA 1
ATOM 750 C C . ASN A 1 93 ? -9.373 12.390 -2.368 1.00 77.19 93 ASN A C 1
ATOM 752 O O . ASN A 1 93 ? -10.451 12.993 -2.392 1.00 77.19 93 ASN A O 1
ATOM 756 N N . PHE A 1 94 ? -9.258 11.121 -2.767 1.00 71.06 94 PHE A N 1
ATOM 757 C CA . PHE A 1 94 ? -10.387 10.298 -3.177 1.00 71.06 94 PHE A CA 1
ATOM 758 C C . PHE A 1 94 ? -11.403 10.160 -2.029 1.00 71.06 94 PHE A C 1
ATOM 760 O O . PHE A 1 94 ? -11.077 9.702 -0.932 1.00 71.06 94 PHE A O 1
ATOM 767 N N . GLY A 1 95 ? -12.642 10.596 -2.271 1.00 61.88 95 GLY A N 1
ATOM 768 C CA . GLY A 1 95 ? -13.722 10.582 -1.276 1.00 61.88 95 GLY A CA 1
ATOM 769 C C . GLY A 1 95 ? -13.824 11.826 -0.380 1.00 61.88 95 GLY A C 1
ATOM 770 O O . GLY A 1 95 ? -14.638 11.835 0.537 1.00 61.88 95 GLY A O 1
ATOM 771 N N . GLY A 1 96 ? -13.037 12.884 -0.622 1.00 57.06 96 GLY A N 1
ATOM 772 C CA . GLY A 1 96 ? -13.259 14.224 -0.046 1.00 57.06 96 GLY A CA 1
ATOM 773 C C . GLY A 1 96 ? -13.053 14.377 1.469 1.00 57.06 96 GLY A C 1
ATOM 774 O O . GLY A 1 96 ? -13.261 15.469 1.996 1.00 57.06 96 GLY A O 1
ATOM 775 N N . SER A 1 97 ? -12.631 13.324 2.174 1.00 54.19 97 SER A N 1
ATOM 776 C CA . SER A 1 97 ? -12.596 13.289 3.642 1.00 54.19 97 SER A CA 1
ATOM 777 C C . SER A 1 97 ? -11.388 13.995 4.269 1.00 54.19 97 SER A C 1
ATOM 779 O O . SER A 1 97 ? -11.379 14.241 5.467 1.00 54.19 97 SER A O 1
ATOM 781 N N . GLU A 1 98 ? -10.347 14.293 3.494 1.00 55.72 98 GLU A N 1
ATOM 782 C CA . GLU A 1 98 ? -9.076 14.805 4.015 1.00 55.72 98 GLU A CA 1
ATOM 783 C C . GLU A 1 98 ? -8.519 15.871 3.067 1.00 55.72 98 GLU A C 1
ATOM 785 O O . GLU A 1 98 ? -7.505 15.693 2.400 1.00 55.72 98 GLU A O 1
ATOM 790 N N . LYS A 1 99 ? -9.199 17.023 2.984 1.00 52.81 99 LYS A N 1
ATOM 791 C CA . LYS A 1 99 ? -8.598 18.217 2.378 1.00 52.81 99 LYS A CA 1
ATOM 792 C C . LYS A 1 99 ? -7.493 18.707 3.309 1.00 52.81 99 LYS A C 1
ATOM 794 O O . LYS A 1 99 ? -7.705 19.631 4.094 1.00 52.81 99 LYS A O 1
ATOM 799 N N . HIS A 1 100 ? -6.307 18.104 3.238 1.00 50.00 100 HIS A N 1
ATOM 800 C CA . HIS A 1 100 ? -5.122 18.771 3.755 1.00 50.00 100 HIS A CA 1
ATOM 801 C C . HIS A 1 100 ? -4.995 20.039 2.915 1.00 50.00 100 HIS A C 1
ATOM 803 O O . HIS A 1 100 ? -4.660 19.970 1.732 1.00 50.00 100 HIS A O 1
ATOM 809 N N . ARG A 1 101 ? -5.376 21.186 3.496 1.00 50.09 101 ARG A N 1
ATOM 810 C CA . AR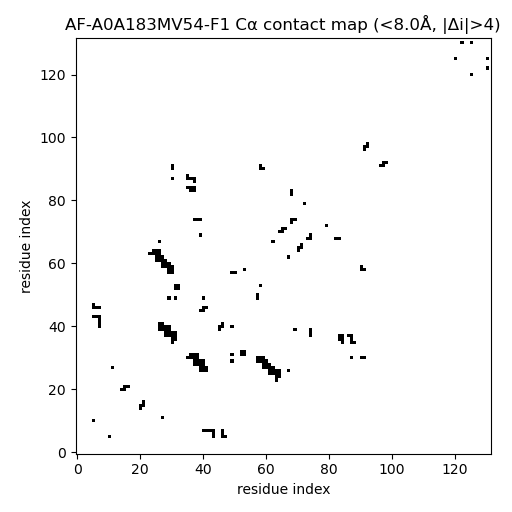G A 1 101 ? -5.155 22.511 2.921 1.00 50.09 101 ARG A CA 1
ATOM 811 C C . ARG A 1 101 ? -3.660 22.599 2.650 1.00 50.09 101 ARG A C 1
ATOM 813 O O . ARG A 1 101 ? -2.881 22.954 3.530 1.00 50.09 101 ARG A O 1
ATOM 820 N N . ARG A 1 102 ? -3.231 22.217 1.445 1.00 51.41 102 ARG A N 1
ATOM 821 C CA . ARG A 1 102 ? -1.933 22.635 0.942 1.00 51.41 102 ARG A CA 1
ATOM 822 C C . ARG A 1 102 ? -2.008 24.148 1.042 1.00 51.41 102 ARG A C 1
ATOM 824 O O . ARG A 1 102 ? -2.948 24.725 0.499 1.00 51.41 102 ARG A O 1
ATOM 831 N N . SER A 1 103 ? -1.113 24.763 1.818 1.00 50.62 103 SER A N 1
ATOM 832 C CA . SER A 1 103 ? -0.987 26.218 1.804 1.00 50.62 103 SER A CA 1
ATOM 833 C C . SER A 1 103 ? -1.008 26.622 0.338 1.00 50.62 103 SER A C 1
ATOM 835 O O . SER A 1 103 ? -0.240 26.024 -0.424 1.00 50.62 103 SER A O 1
ATOM 837 N N . GLU A 1 104 ? -1.912 27.519 -0.045 1.00 53.28 104 GLU A N 1
ATOM 838 C CA . GLU A 1 104 ? -2.049 28.052 -1.398 1.00 53.28 1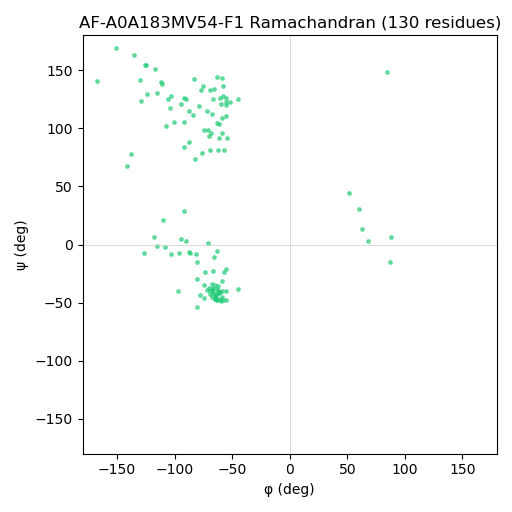04 GLU A CA 1
ATOM 839 C C . GLU A 1 104 ? -0.717 28.683 -1.809 1.00 53.28 104 GLU A C 1
ATOM 841 O O . GLU A 1 104 ? -0.477 29.875 -1.664 1.00 53.28 104 GLU A O 1
ATOM 846 N N . LYS A 1 105 ? 0.218 27.852 -2.247 1.00 58.78 105 LYS A N 1
ATOM 847 C CA . LYS A 1 105 ? 1.415 28.269 -2.944 1.00 58.78 105 LYS A CA 1
ATOM 848 C C . LYS A 1 105 ? 1.119 27.921 -4.389 1.00 58.78 105 LYS A C 1
ATOM 850 O O . LYS A 1 105 ? 0.859 26.743 -4.659 1.00 58.78 105 LYS A O 1
ATOM 855 N N . PRO A 1 106 ? 1.068 28.911 -5.291 1.00 54.56 106 PRO A N 1
ATOM 856 C CA . PRO A 1 106 ? 0.767 28.648 -6.683 1.00 54.56 106 PRO A CA 1
ATOM 857 C C . PRO A 1 106 ? 1.767 27.619 -7.207 1.00 54.56 106 PRO A C 1
ATOM 859 O O . PRO A 1 106 ? 2.982 27.794 -7.112 1.00 54.56 106 PRO A O 1
ATOM 862 N N . VAL A 1 107 ? 1.237 26.505 -7.705 1.00 58.12 107 VAL A N 1
ATOM 863 C CA . VAL A 1 107 ? 2.020 25.483 -8.386 1.00 58.12 107 VAL A CA 1
ATOM 864 C C . VAL A 1 107 ? 2.346 26.057 -9.757 1.00 58.12 107 VAL A C 1
ATOM 866 O O . VAL A 1 107 ? 1.514 26.027 -10.659 1.00 58.12 107 VAL A O 1
ATOM 869 N N . ILE A 1 108 ? 3.551 26.603 -9.918 1.00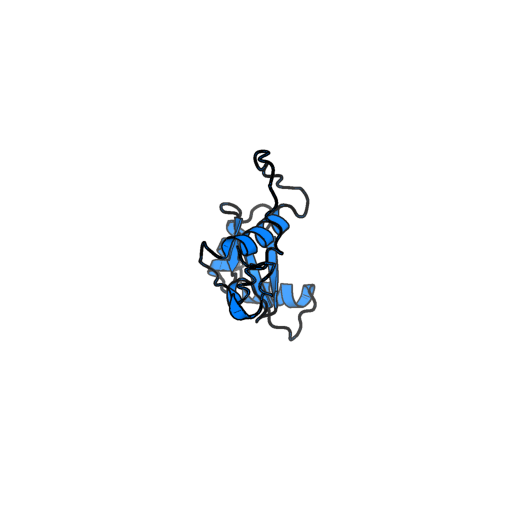 60.22 108 ILE A N 1
ATOM 870 C CA . ILE A 1 108 ? 4.135 26.751 -11.251 1.00 60.22 108 ILE A CA 1
ATOM 871 C C . ILE A 1 108 ? 4.415 25.319 -11.707 1.00 60.22 108 ILE A C 1
ATOM 873 O O . ILE A 1 108 ? 5.383 24.693 -11.282 1.00 60.22 108 ILE A O 1
ATOM 877 N N . SER A 1 109 ? 3.479 24.761 -12.471 1.00 57.69 109 SER A N 1
ATOM 878 C CA . SER A 1 109 ? 3.612 23.450 -13.094 1.00 57.69 109 SER A CA 1
ATOM 879 C C . SER A 1 109 ? 4.891 23.442 -13.927 1.00 57.69 109 SER A C 1
ATOM 881 O O . SER A 1 109 ? 4.956 24.096 -14.966 1.00 57.69 109 SER A O 1
ATOM 883 N N . VAL A 1 110 ? 5.900 22.683 -13.502 1.00 60.56 110 VAL A N 1
ATOM 884 C CA . VAL A 1 110 ? 6.945 22.220 -14.417 1.00 60.56 110 VAL A CA 1
ATOM 885 C C . VAL A 1 110 ? 6.247 21.334 -15.439 1.00 60.56 110 VAL A C 1
ATOM 887 O O . VAL A 1 110 ? 5.808 20.234 -15.111 1.00 60.56 110 VAL A O 1
ATOM 890 N N . MET A 1 111 ? 6.058 21.852 -16.655 1.00 57.62 111 MET A N 1
ATOM 891 C CA . MET A 1 111 ? 5.576 21.046 -17.773 1.00 57.62 111 MET A CA 1
ATOM 892 C C . MET A 1 111 ? 6.479 19.813 -17.868 1.00 57.62 111 MET A C 1
ATOM 894 O O . MET A 1 111 ? 7.695 19.942 -17.986 1.00 57.62 111 MET A O 1
ATOM 898 N N . SER A 1 112 ? 5.884 18.623 -17.791 1.00 56.59 112 SER A N 1
ATOM 899 C CA . SER A 1 112 ? 6.594 17.336 -17.845 1.00 56.59 112 SER A CA 1
ATOM 900 C C . SER A 1 112 ? 7.322 17.091 -19.180 1.00 56.59 112 SER A C 1
ATOM 902 O O . SER A 1 112 ? 8.045 16.109 -19.294 1.00 56.59 112 SER A O 1
ATOM 904 N N . ASP A 1 113 ? 7.144 17.985 -20.156 1.00 55.44 113 ASP A N 1
ATOM 905 C CA . ASP A 1 113 ? 7.580 17.858 -21.550 1.00 55.44 113 ASP A CA 1
ATOM 906 C C . ASP A 1 113 ? 8.733 18.797 -21.934 1.00 55.44 113 ASP A C 1
ATOM 908 O O . ASP A 1 113 ? 8.973 19.060 -23.112 1.00 55.44 113 ASP A O 1
ATOM 912 N N . PHE A 1 114 ? 9.511 19.292 -20.970 1.00 57.12 114 PHE A N 1
ATOM 913 C CA . PHE A 1 114 ? 10.812 19.869 -21.311 1.00 57.12 114 PHE A CA 1
ATOM 914 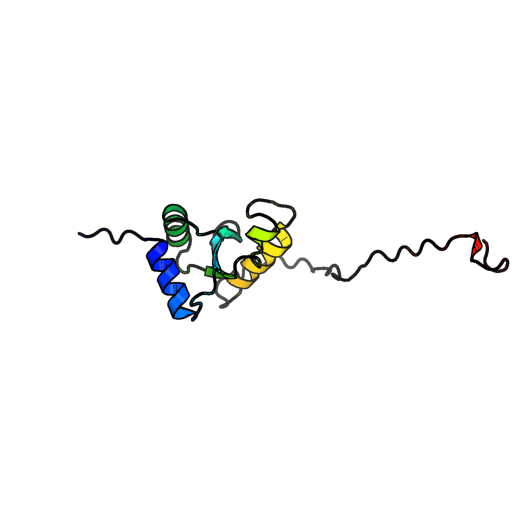C C . PHE A 1 114 ? 11.806 18.746 -21.610 1.00 57.12 114 PHE A C 1
ATOM 916 O O . PHE A 1 114 ? 12.662 18.396 -20.798 1.00 57.12 114 PHE A O 1
ATOM 923 N N . HIS A 1 115 ? 11.707 18.183 -22.811 1.00 62.41 115 HIS A N 1
ATOM 924 C CA . HIS A 1 115 ? 12.850 17.521 -23.417 1.00 62.41 115 HIS A CA 1
ATOM 925 C C . HIS A 1 115 ? 13.932 18.598 -23.565 1.00 62.41 115 HIS A C 1
ATOM 927 O O . HIS A 1 115 ? 13.667 19.673 -24.104 1.00 62.41 115 HIS A O 1
ATOM 933 N N . LEU A 1 116 ? 15.135 18.353 -23.044 1.00 55.38 116 LEU A N 1
ATOM 934 C CA . LEU A 1 116 ? 16.281 19.236 -23.260 1.00 55.38 116 LEU A CA 1
ATOM 935 C C . LEU A 1 116 ? 16.580 19.286 -24.765 1.00 55.38 116 LEU A C 1
ATOM 937 O O . LEU A 1 116 ? 17.323 18.458 -25.285 1.00 55.38 116 LEU A O 1
ATOM 941 N N . VAL A 1 117 ? 16.000 20.251 -25.480 1.00 51.38 117 VAL A N 1
ATOM 942 C CA . VAL A 1 117 ? 16.386 20.573 -26.857 1.00 51.38 117 VAL A CA 1
ATOM 943 C C . VAL A 1 117 ? 17.615 21.471 -26.779 1.00 51.38 117 VAL A C 1
ATOM 945 O O . VAL A 1 117 ? 17.545 22.678 -26.991 1.00 51.38 117 VAL A O 1
ATOM 948 N N . SER A 1 118 ? 18.766 20.892 -26.440 1.00 54.84 118 SER A N 1
ATOM 949 C CA . SER A 1 118 ? 20.029 21.479 -26.874 1.00 54.84 118 SER A CA 1
ATOM 950 C C . SER A 1 118 ? 20.326 20.906 -28.253 1.00 54.84 118 SER A C 1
ATOM 952 O O . SER A 1 118 ? 20.972 19.866 -28.379 1.00 54.84 118 SER A O 1
ATOM 954 N N . SER A 1 119 ? 19.832 21.553 -29.306 1.00 62.69 119 SER A N 1
ATOM 955 C CA . SER A 1 119 ? 20.410 21.341 -30.628 1.00 62.69 119 SER A CA 1
ATOM 956 C C . SER A 1 119 ? 21.793 21.990 -30.619 1.00 62.69 119 SER A C 1
ATOM 958 O O . SER A 1 119 ? 21.920 23.195 -30.836 1.00 62.69 119 SER A O 1
ATOM 960 N N . ILE A 1 120 ? 22.832 21.212 -30.317 1.00 63.66 120 ILE A N 1
ATOM 961 C CA . ILE A 1 120 ? 24.192 21.605 -30.677 1.00 63.66 120 ILE A CA 1
ATOM 962 C C . I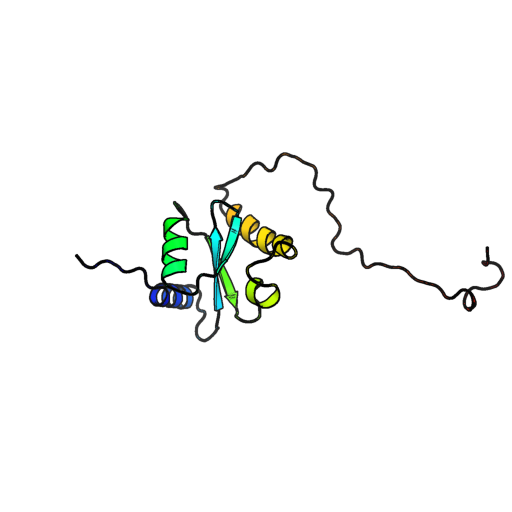LE A 1 120 ? 24.245 21.456 -32.195 1.00 63.66 120 ILE A C 1
ATOM 964 O O . ILE A 1 120 ? 24.325 20.346 -32.716 1.00 63.66 120 ILE A O 1
ATOM 968 N N . LEU A 1 121 ? 24.086 22.572 -32.901 1.00 61.47 121 LEU A N 1
ATOM 969 C CA . LEU A 1 121 ? 24.371 22.629 -34.324 1.00 61.47 121 LEU A CA 1
ATOM 970 C C . LEU A 1 121 ? 25.880 22.757 -34.465 1.00 61.47 121 LEU A C 1
ATOM 972 O O . LEU A 1 121 ? 26.481 23.703 -33.954 1.00 61.47 121 LEU A O 1
ATOM 976 N N . ASP A 1 122 ? 26.473 21.772 -35.122 1.00 59.84 122 ASP A N 1
ATOM 977 C CA . ASP A 1 122 ? 27.877 21.797 -35.487 1.00 59.84 122 ASP A CA 1
ATOM 978 C C . ASP A 1 122 ? 28.134 23.041 -36.364 1.00 59.84 122 ASP A C 1
ATOM 980 O O . ASP A 1 122 ? 27.393 23.318 -37.317 1.00 59.84 122 ASP A O 1
ATOM 984 N N . VAL A 1 123 ? 29.130 23.851 -35.986 1.00 59.25 123 VAL A N 1
ATOM 985 C CA . VAL A 1 123 ? 29.430 25.170 -36.588 1.00 59.25 123 VAL A CA 1
ATOM 986 C C . VAL A 1 123 ? 29.688 25.051 -38.094 1.00 59.25 123 VAL A C 1
ATOM 988 O O . VAL A 1 123 ? 29.462 25.997 -38.861 1.00 59.25 123 VAL A O 1
ATOM 991 N N . ASP A 1 124 ? 30.093 23.863 -38.532 1.00 60.06 124 ASP A N 1
ATOM 992 C CA . ASP A 1 124 ? 30.433 23.573 -39.916 1.00 60.06 124 ASP A CA 1
ATOM 993 C C . ASP A 1 124 ? 29.225 23.296 -40.821 1.00 60.06 124 ASP A C 1
ATOM 995 O O . ASP A 1 124 ? 29.373 23.290 -42.042 1.00 60.06 124 ASP A O 1
ATOM 999 N N . ILE A 1 125 ? 28.015 23.180 -40.263 1.00 65.12 125 ILE A N 1
ATOM 1000 C CA . ILE A 1 125 ? 26.772 22.977 -41.034 1.00 65.12 125 ILE A CA 1
ATOM 1001 C C . ILE A 1 125 ? 26.031 24.307 -41.281 1.00 65.12 125 ILE A C 1
ATOM 1003 O O . ILE A 1 125 ? 25.057 24.359 -42.033 1.00 65.12 125 ILE A O 1
ATOM 1007 N N . ILE A 1 126 ? 26.477 25.411 -40.670 1.00 66.19 126 ILE A N 1
ATOM 1008 C CA . ILE A 1 126 ? 25.820 26.716 -40.805 1.00 66.19 126 ILE A CA 1
ATOM 1009 C C . ILE A 1 126 ? 26.447 27.498 -41.974 1.00 66.19 126 ILE A C 1
ATOM 1011 O O . ILE A 1 126 ? 27.669 27.703 -41.981 1.00 66.19 126 ILE A O 1
ATOM 1015 N N . PRO A 1 127 ? 25.646 27.981 -42.949 1.00 72.00 127 PRO A N 1
ATOM 1016 C CA . PRO A 1 127 ? 26.155 28.794 -44.048 1.00 72.00 127 PRO A CA 1
ATOM 1017 C C . PRO A 1 127 ? 26.832 30.071 -43.529 1.00 72.00 127 PRO A C 1
ATOM 1019 O O . PRO A 1 127 ? 26.379 30.686 -42.563 1.00 72.00 127 PRO A O 1
ATOM 1022 N N . TRP A 1 128 ? 27.915 30.475 -44.202 1.00 69.12 128 TRP A N 1
ATOM 1023 C CA . TRP A 1 128 ? 28.814 31.578 -43.817 1.00 69.12 128 TRP A CA 1
ATOM 1024 C C . TRP A 1 128 ? 28.094 32.854 -43.357 1.00 69.12 128 TRP A C 1
ATOM 1026 O O . TRP A 1 128 ? 28.512 33.484 -42.392 1.00 69.12 128 TRP A O 1
ATOM 1036 N N . THR A 1 129 ? 26.982 33.205 -44.003 1.00 70.19 129 THR A N 1
ATOM 1037 C CA . THR A 1 129 ? 26.205 34.425 -43.734 1.00 70.19 129 THR A CA 1
ATOM 1038 C C . THR A 1 129 ? 25.544 34.469 -42.354 1.00 70.19 129 THR A C 1
ATOM 1040 O O . THR A 1 129 ? 25.011 35.509 -41.981 1.00 70.19 129 THR A O 1
ATOM 1043 N N . LEU A 1 130 ? 25.527 33.354 -41.621 1.00 65.62 130 LEU A N 1
ATOM 1044 C CA . LEU A 1 130 ? 24.891 33.220 -40.307 1.00 65.62 130 LEU A CA 1
ATOM 1045 C C . LEU A 1 130 ? 25.889 32.875 -39.189 1.00 65.62 130 LEU A C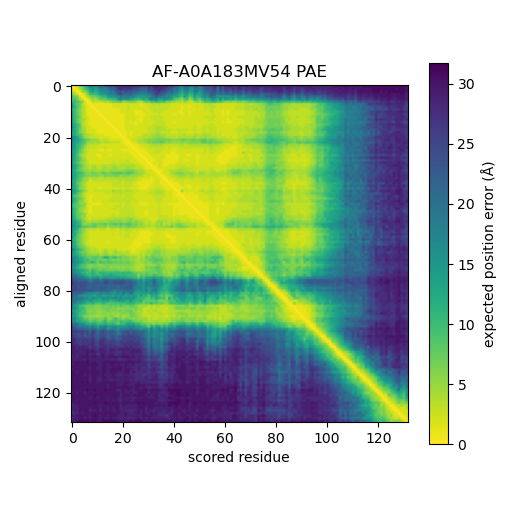 1
ATOM 1047 O O . LEU A 1 130 ? 25.472 32.615 -38.059 1.00 65.62 130 LEU A O 1
ATOM 1051 N N . ARG A 1 131 ? 27.198 32.873 -39.475 1.00 71.06 131 ARG A N 1
ATOM 1052 C CA . ARG A 1 131 ? 28.237 32.762 -38.439 1.00 71.06 131 ARG A CA 1
ATOM 1053 C C . ARG A 1 131 ? 28.380 34.122 -37.739 1.00 71.06 131 ARG A C 1
ATOM 1055 O O . ARG A 1 131 ? 28.374 35.151 -38.410 1.00 71.06 131 ARG A O 1
ATOM 1062 N N . ARG A 1 132 ? 28.417 34.122 -36.402 1.00 73.19 132 ARG A N 1
ATOM 1063 C CA . ARG A 1 132 ? 28.487 35.342 -35.578 1.00 73.19 132 ARG A CA 1
ATOM 1064 C C . ARG A 1 132 ? 29.891 35.930 -35.529 1.00 73.19 132 ARG A C 1
ATOM 1066 O O . ARG A 1 132 ? 30.848 35.128 -35.511 1.00 73.19 132 ARG A O 1
#

Nearest PDB structures (foldseek):
  1wmh-assembly1_B  TM=8.160E-01  e=5.338E-03  Homo sapiens
  1oey-assembly4_M  TM=6.796E-01  e=6.172E-02  Homo sapiens
  6tgn-assembly1_A  TM=6.116E-01  e=9.234E-01  Arabidopsis thaliana
  4kvg-assembly2_D  TM=4.266E-01  e=3.809E+00  Mus musculus

Mean predicted aligned error: 14.28 Å

Sequence (132 aa):
MAEDTLQYNAFYSLLERIHMLFNIPFVIQYVEPKNADLLPISNNKNFELAVNSSKPLLRILLQRKGESYGEIYGYKSSKHGLIHRGAADTLRNFGGSEKHRRSEKPVISVMSDFHLVSSILDVDIIPWTLRR

pLDDT: mean 76.08, std 16.73, range [36.75, 97.12]

Solvent-accessible surface area (backbone atoms only — not comparable to full-atom values): 8436 Å² total; per-residue (Å²): 133,82,77,83,69,71,48,39,68,60,53,50,54,50,49,33,62,76,69,67,36,79,97,52,64,65,43,45,29,32,45,40,75,86,80,42,44,54,42,72,45,86,42,40,71,44,40,49,49,47,56,69,61,23,73,95,62,72,52,71,48,80,33,47,65,95,71,28,66,44,78,76,68,48,76,81,53,88,82,62,35,66,61,46,38,48,54,26,48,50,59,48,49,56,84,70,80,51,78,74,77,67,73,93,61,86,77,80,75,75,68,92,75,72,68,86,81,74,78,81,71,62,75,87,77,56,61,75,92,73,64,132

Secondary structure (DSSP, 8-state):
-------HHHHHHHHHHHTT-TT--EEEEEE-TTT--EEEE-SHHHHHHHHHHS-S---EEEEETTT-HHHHH-SS-TTSHHHHHHHHHHHHHTTSS--------------TT---------GGGS-GGG--

Radius of gyration: 22.68 Å; Cα contacts (8 Å, |Δi|>4): 115; chains: 1; bounding box: 44×52×66 Å

Foldseek 3Di:
DDPPQQWPVVVVVVCCVVVVCVVFAKWKWWQQPPPLATGTDDGSVSRVVQPVRDPPDTQMDIDTPVRDPCVVPNRDDDPSVVVRSVVSVVSVPPPPPDPPPPPPDPPPDPPPPPPPPPPPDDPVVDPPVPDD

Organism: NCBI:txid48269